Protein AF-A0A1B3JJ47-F1 (afdb_monomer_lite)

Structure (mmCIF, N/CA/C/O backbone):
data_AF-A0A1B3JJ47-F1
#
_entry.id   AF-A0A1B3JJ47-F1
#
loop_
_atom_site.group_PDB
_atom_site.id
_atom_site.type_symbol
_atom_site.label_atom_id
_atom_site.label_alt_id
_atom_site.label_comp_id
_atom_site.label_asym_id
_atom_site.label_entity_id
_atom_site.label_seq_id
_atom_site.pdbx_PDB_ins_code
_atom_site.Cartn_x
_atom_site.Cartn_y
_atom_site.Cartn_z
_atom_site.occupancy
_atom_site.B_iso_or_equiv
_atom_site.auth_seq_id
_atom_site.auth_comp_id
_atom_site.auth_asym_id
_atom_site.auth_atom_id
_atom_site.pdbx_PDB_model_num
ATOM 1 N N . MET A 1 1 ? 8.587 -2.201 9.346 1.00 53.47 1 MET A N 1
ATOM 2 C CA . MET A 1 1 ? 7.957 -1.364 8.301 1.00 53.47 1 MET A CA 1
ATOM 3 C C . MET A 1 1 ? 6.784 -0.548 8.852 1.00 53.47 1 MET A C 1
ATOM 5 O O . MET A 1 1 ? 6.665 0.605 8.468 1.00 53.47 1 MET A O 1
ATOM 9 N N . ASP A 1 2 ? 5.982 -1.059 9.797 1.00 58.62 2 ASP A N 1
ATOM 10 C CA . ASP A 1 2 ? 4.793 -0.343 10.315 1.00 58.62 2 ASP A CA 1
ATOM 11 C C . ASP A 1 2 ? 5.043 0.939 11.123 1.00 58.62 2 ASP A C 1
ATOM 13 O O . ASP A 1 2 ? 4.150 1.775 11.226 1.00 58.62 2 ASP A O 1
ATOM 17 N N . GLY A 1 3 ? 6.250 1.141 11.661 1.00 73.31 3 GLY A N 1
ATOM 18 C CA . GLY A 1 3 ? 6.572 2.361 12.412 1.00 73.31 3 GLY A CA 1
ATOM 19 C C . GLY A 1 3 ? 6.656 3.621 11.543 1.00 73.31 3 GLY A C 1
ATOM 20 O O . GLY A 1 3 ? 6.297 4.699 12.002 1.00 73.31 3 GLY A O 1
ATOM 21 N N . VAL A 1 4 ? 7.081 3.494 10.279 1.00 85.06 4 VAL A N 1
ATOM 22 C CA . VAL A 1 4 ? 7.320 4.653 9.395 1.00 85.06 4 VAL A CA 1
ATOM 23 C C . VAL A 1 4 ? 6.007 5.326 8.990 1.00 85.06 4 VAL A C 1
ATOM 25 O O . VAL A 1 4 ? 5.918 6.549 8.957 1.00 85.06 4 VAL A O 1
ATOM 28 N N . TYR A 1 5 ? 4.965 4.533 8.735 1.00 87.62 5 TYR A N 1
ATOM 29 C CA . TYR A 1 5 ? 3.653 5.034 8.319 1.00 87.62 5 TYR A CA 1
ATOM 30 C C . TYR A 1 5 ? 2.672 5.210 9.485 1.00 87.62 5 TYR A C 1
ATOM 32 O O . TYR A 1 5 ? 1.514 5.553 9.257 1.00 87.62 5 TYR A O 1
ATOM 40 N N . LEU A 1 6 ? 3.106 5.012 10.736 1.00 90.12 6 LEU A N 1
ATOM 41 C CA . LEU A 1 6 ? 2.228 5.053 11.910 1.00 90.12 6 LEU A CA 1
ATOM 42 C C . LEU A 1 6 ? 1.455 6.373 12.016 1.00 90.12 6 LEU A C 1
ATOM 44 O O . LEU A 1 6 ? 0.242 6.356 12.209 1.00 90.12 6 LEU A O 1
ATOM 48 N N . HIS A 1 7 ? 2.133 7.510 11.845 1.00 89.12 7 HIS A N 1
ATOM 49 C CA . HIS A 1 7 ? 1.487 8.824 11.898 1.00 89.12 7 HIS A CA 1
ATOM 50 C C . HIS A 1 7 ? 0.423 8.989 10.807 1.00 89.12 7 HIS A C 1
ATOM 52 O O . HIS A 1 7 ? -0.642 9.544 11.063 1.00 89.12 7 HIS A O 1
ATOM 58 N N . PHE A 1 8 ? 0.682 8.454 9.614 1.00 89.06 8 PHE A N 1
ATOM 59 C CA . PHE A 1 8 ? -0.258 8.501 8.499 1.00 89.06 8 PHE A CA 1
ATOM 60 C C . PHE A 1 8 ? -1.477 7.605 8.749 1.00 89.06 8 PHE A C 1
ATOM 62 O O . PHE A 1 8 ? -2.612 8.023 8.539 1.00 89.06 8 PHE A O 1
ATOM 69 N N . HIS A 1 9 ? -1.263 6.398 9.281 1.00 90.81 9 HIS A N 1
ATOM 70 C CA . HIS A 1 9 ? -2.357 5.512 9.673 1.00 90.81 9 HIS A CA 1
ATOM 71 C C . HIS A 1 9 ? -3.220 6.125 10.777 1.00 90.81 9 HIS A C 1
ATOM 73 O O . HIS A 1 9 ? -4.440 6.129 10.655 1.00 90.81 9 HIS A O 1
ATOM 79 N N . LYS A 1 10 ? -2.607 6.731 11.800 1.00 89.88 10 LYS A N 1
ATOM 80 C CA . LYS A 1 10 ? -3.342 7.372 12.898 1.00 89.88 10 LYS A CA 1
ATOM 81 C C . LYS A 1 10 ? -4.114 8.615 12.471 1.00 89.88 10 LYS A C 1
ATOM 83 O O . LYS A 1 10 ? -5.202 8.837 12.989 1.00 89.88 10 LYS A O 1
ATOM 88 N N . ALA A 1 11 ? -3.604 9.390 11.516 1.00 91.88 11 ALA A N 1
ATOM 89 C CA . ALA A 1 11 ? -4.354 10.506 10.945 1.00 91.88 11 ALA A CA 1
ATOM 90 C C . ALA A 1 11 ? -5.627 10.030 10.219 1.00 91.88 11 ALA A C 1
ATOM 92 O O . ALA A 1 11 ? -6.686 10.630 10.387 1.00 91.88 11 ALA A O 1
ATOM 93 N N . ASN A 1 12 ? -5.547 8.922 9.475 1.00 91.69 12 ASN A N 1
ATOM 94 C CA . ASN A 1 12 ? -6.706 8.336 8.794 1.00 91.69 12 ASN A CA 1
ATOM 95 C C . ASN A 1 12 ? -7.702 7.702 9.782 1.00 91.69 12 ASN A C 1
ATOM 97 O O . ASN A 1 12 ? -8.911 7.878 9.645 1.00 91.69 12 ASN A O 1
ATOM 101 N N . GLU A 1 13 ? -7.207 7.029 10.823 1.00 91.88 13 GLU A N 1
ATOM 102 C CA . GLU A 1 13 ? -8.052 6.531 11.918 1.00 91.88 13 GLU A CA 1
ATOM 103 C C . GLU A 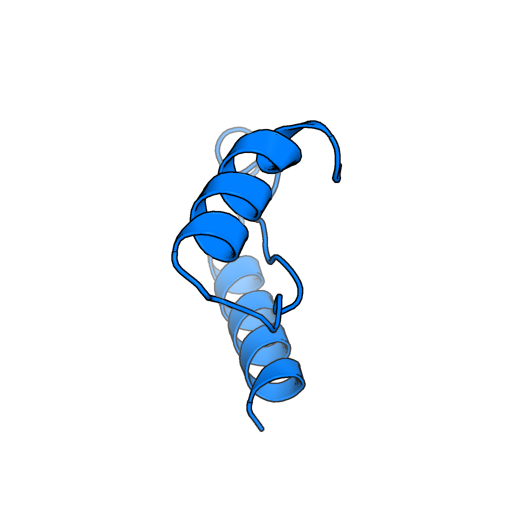1 13 ? -8.771 7.681 12.641 1.00 91.88 13 GLU A C 1
ATOM 105 O O . GLU A 1 13 ? -9.947 7.560 12.978 1.00 91.88 13 GLU A O 1
ATOM 110 N N . PHE A 1 14 ? -8.101 8.825 12.830 1.00 92.44 14 PHE A N 1
ATOM 111 C CA . PHE A 1 14 ? -8.677 9.995 13.496 1.00 92.44 14 PHE A CA 1
ATOM 112 C C . PHE A 1 14 ? -9.877 10.585 12.742 1.00 92.44 14 PHE A C 1
ATOM 114 O O . PHE A 1 14 ? -10.849 10.995 13.371 1.00 92.44 14 PHE A O 1
ATOM 121 N N . ILE A 1 15 ? -9.846 10.591 11.406 1.00 92.69 15 ILE A N 1
ATOM 122 C CA . ILE A 1 15 ? -10.975 11.046 10.572 1.00 92.69 15 ILE A CA 1
ATOM 123 C C . ILE A 1 15 ? -12.067 9.975 10.393 1.00 92.69 15 ILE A C 1
ATOM 125 O O . ILE A 1 15 ? -13.008 10.180 9.629 1.00 92.69 15 ILE A O 1
ATOM 129 N N . GLY A 1 16 ? -11.960 8.844 11.097 1.00 91.00 16 GLY A N 1
ATOM 130 C CA . GLY A 1 16 ? -12.982 7.801 11.135 1.00 91.00 16 GLY A CA 1
ATOM 131 C C . GLY A 1 16 ? -12.788 6.659 10.137 1.00 91.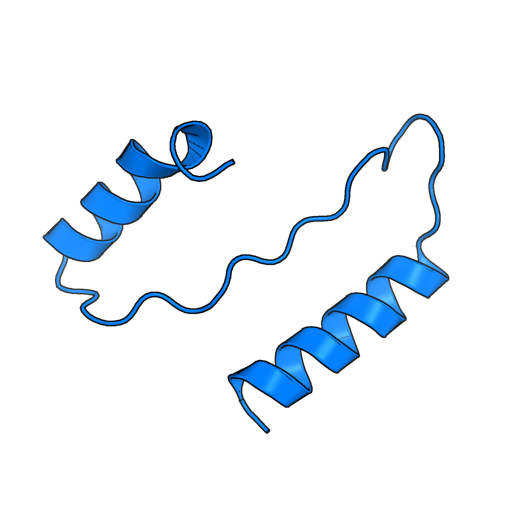00 16 GLY A C 1
ATOM 132 O O . GLY A 1 16 ? -13.710 5.863 9.964 1.00 91.00 16 GLY A O 1
ATOM 133 N N . MET A 1 17 ? -11.623 6.529 9.489 1.00 92.50 17 MET A N 1
ATOM 134 C CA . MET A 1 17 ? -11.318 5.325 8.704 1.00 92.50 17 MET A CA 1
ATOM 135 C C . MET A 1 17 ? -10.981 4.172 9.656 1.00 92.50 17 MET A C 1
ATOM 137 O O . MET A 1 17 ? -9.909 4.141 10.255 1.00 92.50 17 MET A O 1
ATOM 141 N N . THR A 1 18 ? -11.913 3.234 9.820 1.00 81.81 18 THR A N 1
ATOM 142 C CA . THR A 1 18 ? -11.812 2.156 10.817 1.00 81.81 18 THR A CA 1
ATOM 143 C C . THR A 1 18 ? -11.042 0.936 10.327 1.00 81.81 18 THR A C 1
ATOM 145 O O . THR A 1 18 ? -10.404 0.255 11.127 1.00 81.81 18 THR A O 1
ATOM 148 N N . GLU A 1 19 ? -11.081 0.653 9.026 1.00 84.62 19 GLU A N 1
ATOM 149 C CA . GLU A 1 19 ? -10.447 -0.526 8.444 1.00 84.62 19 GLU A CA 1
ATOM 150 C C . GLU A 1 19 ? -9.205 -0.144 7.636 1.00 84.62 19 GLU A C 1
ATOM 152 O O . GLU A 1 19 ? -9.257 0.636 6.682 1.00 84.62 19 GLU A O 1
ATOM 157 N N . ARG A 1 20 ? -8.061 -0.714 8.025 1.00 87.12 20 ARG A N 1
ATOM 158 C CA . ARG A 1 20 ? -6.797 -0.556 7.308 1.00 87.12 20 ARG A CA 1
ATOM 159 C C . ARG A 1 20 ? -6.600 -1.733 6.362 1.00 87.12 20 ARG A C 1
ATOM 161 O O . ARG A 1 20 ? -6.377 -2.858 6.802 1.00 87.12 20 ARG A O 1
ATOM 168 N N . LEU A 1 21 ? -6.571 -1.440 5.068 1.00 90.69 21 LEU A N 1
ATOM 169 C CA . LEU A 1 21 ? -6.181 -2.418 4.058 1.00 90.69 21 LEU A CA 1
ATOM 170 C C . LEU A 1 21 ? -4.663 -2.687 4.100 1.00 90.69 21 LEU A C 1
ATOM 172 O O . LEU A 1 21 ? -3.891 -1.802 4.498 1.00 90.69 21 LEU A O 1
ATOM 176 N N . PRO A 1 22 ? -4.205 -3.887 3.691 1.00 91.31 22 PRO A N 1
ATOM 177 C CA . PRO A 1 22 ? -2.783 -4.204 3.633 1.00 91.31 22 PRO A CA 1
ATOM 178 C C . PRO A 1 22 ? -2.023 -3.214 2.740 1.00 91.31 22 PRO A C 1
ATOM 180 O O . PRO A 1 22 ? -2.417 -2.956 1.609 1.00 91.31 22 PRO A O 1
ATOM 183 N N . THR A 1 23 ? -0.914 -2.661 3.234 1.00 91.31 23 THR A N 1
ATOM 184 C CA . THR A 1 23 ? -0.101 -1.708 2.465 1.00 91.31 23 THR A CA 1
ATOM 185 C C . THR A 1 23 ? 0.685 -2.432 1.366 1.00 91.31 23 THR A C 1
ATOM 187 O O . THR A 1 23 ? 1.365 -3.420 1.641 1.00 91.31 23 THR A O 1
ATOM 190 N N . PHE A 1 24 ? 0.656 -1.907 0.139 1.00 93.25 24 PHE A N 1
ATOM 191 C CA . PHE A 1 24 ? 1.528 -2.328 -0.962 1.00 93.25 24 PHE A CA 1
ATOM 192 C C . PHE A 1 24 ? 2.641 -1.299 -1.197 1.00 93.25 24 PHE A C 1
ATOM 194 O O . PHE A 1 24 ? 2.386 -0.096 -1.182 1.00 93.25 24 PHE A O 1
ATOM 201 N N . ILE A 1 25 ? 3.874 -1.762 -1.418 1.00 93.38 25 ILE A N 1
ATOM 202 C CA . ILE A 1 25 ? 5.030 -0.900 -1.696 1.00 93.38 25 ILE A CA 1
ATOM 203 C C . ILE A 1 25 ? 6.022 -1.600 -2.630 1.00 93.38 25 ILE A C 1
ATOM 205 O O . ILE A 1 25 ? 6.326 -2.780 -2.453 1.00 93.38 25 ILE A O 1
ATOM 209 N N . CYS A 1 26 ? 6.565 -0.854 -3.593 1.00 93.12 26 CYS A N 1
ATOM 210 C CA . CYS A 1 26 ? 7.665 -1.302 -4.444 1.00 93.12 26 CYS A CA 1
ATOM 211 C C . CYS A 1 26 ? 8.995 -0.780 -3.891 1.00 93.12 26 CYS A C 1
ATOM 213 O O . CYS A 1 26 ? 9.165 0.428 -3.723 1.00 93.12 26 CYS A O 1
ATOM 215 N N . ASN A 1 27 ? 9.942 -1.682 -3.630 1.00 92.19 27 ASN A N 1
ATOM 216 C CA . ASN A 1 27 ? 11.285 -1.331 -3.160 1.00 92.19 27 ASN A CA 1
ATOM 217 C C . ASN A 1 27 ? 12.285 -1.295 -4.326 1.00 92.19 27 ASN A C 1
ATOM 219 O O . ASN A 1 27 ? 12.061 -1.922 -5.362 1.00 92.19 27 ASN A O 1
ATOM 223 N N . ASP A 1 28 ? 13.378 -0.550 -4.141 1.00 90.69 28 ASP A N 1
ATOM 224 C CA . ASP A 1 28 ? 14.503 -0.435 -5.086 1.00 90.69 28 ASP A CA 1
ATOM 225 C C . ASP A 1 28 ? 14.154 0.070 -6.497 1.00 90.69 28 ASP A C 1
ATOM 227 O O . ASP A 1 28 ? 14.898 -0.140 -7.453 1.00 90.69 28 ASP A O 1
ATOM 231 N N . VAL A 1 29 ? 13.086 0.864 -6.612 1.00 90.62 29 VAL A N 1
ATOM 232 C CA . VAL A 1 29 ? 12.560 1.389 -7.887 1.00 90.62 29 VAL A CA 1
ATOM 233 C C . VAL A 1 29 ? 13.535 2.259 -8.698 1.00 90.62 29 VAL A C 1
ATOM 235 O O . VAL A 1 29 ? 13.307 2.470 -9.882 1.00 90.62 29 VAL A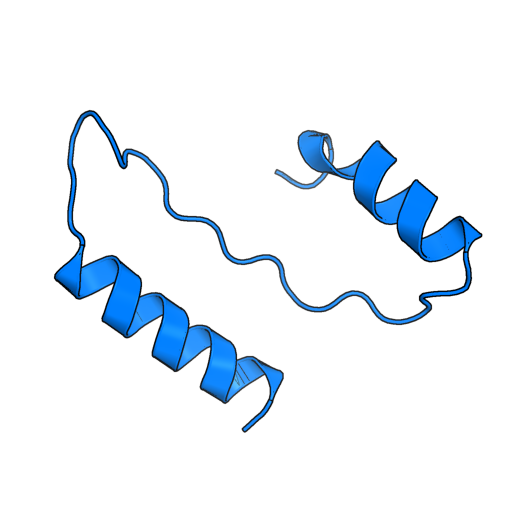 O 1
ATOM 238 N N . ILE A 1 30 ? 14.612 2.771 -8.089 1.00 89.12 30 ILE A N 1
ATOM 239 C CA . ILE A 1 30 ? 15.639 3.578 -8.779 1.00 89.12 30 ILE A CA 1
ATOM 240 C C . ILE A 1 30 ? 16.855 2.726 -9.155 1.00 89.12 30 ILE A C 1
ATOM 242 O O . ILE A 1 30 ? 17.356 2.815 -10.271 1.00 89.12 30 ILE A O 1
ATOM 246 N N . LYS A 1 31 ? 17.355 1.916 -8.215 1.00 93.50 31 LYS A N 1
ATOM 247 C CA . LYS A 1 31 ? 18.591 1.139 -8.399 1.00 93.50 31 LYS A CA 1
ATOM 248 C C . LYS A 1 31 ? 18.359 -0.141 -9.201 1.00 93.50 31 LYS A C 1
ATOM 250 O O . LYS A 1 31 ? 19.290 -0.661 -9.808 1.00 93.50 31 LYS A O 1
ATOM 255 N N . SER A 1 32 ? 17.140 -0.668 -9.189 1.00 91.38 32 SER A N 1
ATOM 256 C CA . SER A 1 32 ? 16.757 -1.898 -9.882 1.00 91.38 32 SER A CA 1
ATOM 257 C C . SER A 1 32 ? 15.284 -1.818 -10.304 1.00 91.38 32 SER A C 1
ATOM 259 O O . SER A 1 32 ? 14.435 -2.481 -9.709 1.00 91.38 32 SER A O 1
ATOM 261 N N . PRO A 1 33 ? 14.959 -0.974 -11.303 1.00 90.69 33 PRO A N 1
ATOM 262 C CA . PRO A 1 33 ? 13.586 -0.790 -11.756 1.00 90.69 33 PRO A CA 1
ATOM 263 C C . PRO A 1 33 ? 13.063 -2.039 -12.477 1.00 90.69 33 PRO A C 1
ATOM 265 O O . PRO A 1 33 ? 13.598 -2.430 -13.512 1.00 90.69 33 PRO A O 1
ATOM 268 N N . ASP A 1 34 ? 11.970 -2.616 -11.975 1.00 92.88 34 ASP A N 1
ATOM 269 C CA . ASP A 1 34 ? 11.247 -3.715 -12.632 1.00 92.88 34 ASP A CA 1
ATOM 270 C C . ASP A 1 34 ? 9.741 -3.418 -12.706 1.00 92.88 34 ASP A C 1
ATOM 272 O O . ASP A 1 34 ? 8.910 -3.939 -11.959 1.00 92.88 34 ASP A O 1
ATOM 276 N N . VAL A 1 35 ? 9.392 -2.513 -13.621 1.00 91.56 35 VAL A N 1
ATOM 277 C CA . VAL A 1 35 ? 8.014 -2.040 -13.819 1.00 91.56 35 VAL A CA 1
ATOM 278 C C . VAL A 1 35 ? 7.037 -3.170 -14.179 1.00 91.56 35 VAL A C 1
ATOM 280 O O . VAL A 1 35 ? 5.954 -3.200 -13.588 1.00 91.56 35 VAL A O 1
ATOM 283 N N . PRO A 1 36 ? 7.360 -4.115 -15.089 1.00 94.69 36 PRO A N 1
ATOM 284 C CA . PRO A 1 36 ? 6.460 -5.225 -15.401 1.00 94.69 36 PRO A CA 1
ATOM 285 C C . PRO A 1 36 ? 6.102 -6.063 -14.173 1.00 94.69 36 PRO A C 1
ATOM 287 O O . PRO A 1 36 ? 4.927 -6.384 -13.972 1.00 94.69 36 PRO A O 1
ATOM 290 N N . LYS A 1 37 ? 7.089 -6.358 -13.319 1.00 93.88 37 LYS A N 1
ATOM 291 C CA . LYS A 1 37 ? 6.862 -7.076 -12.066 1.00 93.88 37 LYS A CA 1
ATOM 292 C C . LYS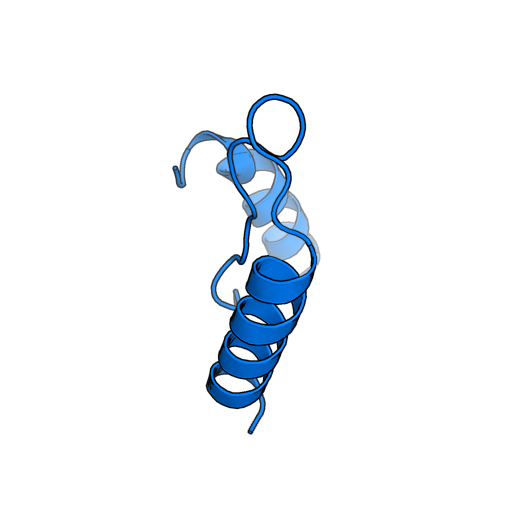 A 1 37 ? 5.969 -6.288 -11.116 1.00 93.88 37 LYS A C 1
ATOM 294 O O . LYS A 1 37 ? 5.000 -6.840 -10.609 1.00 93.88 37 LYS A O 1
ATOM 299 N N . TYR A 1 38 ? 6.225 -4.993 -10.929 1.00 95.00 38 TYR A N 1
ATOM 300 C CA . TYR A 1 38 ? 5.402 -4.161 -10.045 1.00 95.00 38 TYR A CA 1
ATOM 301 C C . TYR A 1 38 ? 3.938 -4.107 -10.487 1.00 95.00 38 TYR A C 1
ATOM 303 O O . TYR A 1 38 ? 3.042 -4.134 -9.647 1.00 95.00 38 TYR A O 1
ATOM 311 N N . ILE A 1 39 ? 3.679 -4.074 -11.797 1.00 95.44 39 ILE A N 1
ATOM 312 C CA . ILE A 1 39 ? 2.315 -4.114 -12.334 1.00 95.44 39 ILE A CA 1
ATOM 313 C C . ILE A 1 39 ? 1.648 -5.460 -12.026 1.00 95.44 39 ILE A C 1
ATOM 315 O O . ILE A 1 39 ? 0.480 -5.482 -11.634 1.00 95.44 39 ILE A O 1
ATOM 319 N N . ALA A 1 40 ? 2.359 -6.576 -12.204 1.00 96.06 40 ALA A N 1
ATOM 320 C CA . ALA A 1 40 ? 1.832 -7.905 -11.901 1.00 96.06 40 ALA A CA 1
ATOM 321 C C . ALA A 1 40 ? 1.551 -8.078 -10.397 1.00 96.06 40 ALA A C 1
ATOM 323 O O . ALA A 1 40 ? 0.451 -8.486 -10.021 1.00 96.06 40 ALA A O 1
ATOM 324 N N . ASP A 1 41 ? 2.503 -7.685 -9.551 1.00 95.06 41 ASP A N 1
ATOM 325 C CA . ASP A 1 41 ? 2.402 -7.773 -8.093 1.00 95.06 41 ASP A CA 1
ATOM 326 C C . ASP A 1 41 ? 1.275 -6.881 -7.558 1.00 95.06 41 ASP A C 1
ATOM 328 O O . ASP A 1 41 ? 0.499 -7.304 -6.699 1.00 95.06 41 ASP A O 1
ATOM 332 N N . TYR A 1 42 ? 1.118 -5.672 -8.107 1.00 95.44 42 TYR A N 1
ATOM 333 C CA . TYR A 1 42 ? 0.041 -4.770 -7.709 1.00 95.44 42 TYR A CA 1
ATOM 334 C C . TYR A 1 42 ? -1.336 -5.303 -8.119 1.00 95.44 42 TYR A C 1
ATOM 336 O O . TYR A 1 42 ? -2.270 -5.261 -7.322 1.00 95.44 42 TYR A O 1
ATOM 344 N N . LYS A 1 43 ? -1.473 -5.880 -9.321 1.00 96.12 43 LYS A N 1
ATOM 345 C CA . LYS A 1 43 ? -2.723 -6.538 -9.742 1.00 96.12 43 LYS A CA 1
ATOM 346 C C . LYS A 1 43 ? -3.081 -7.709 -8.829 1.00 96.12 43 LYS A C 1
ATOM 348 O O . LYS A 1 43 ? -4.230 -7.827 -8.415 1.00 96.12 43 LYS A O 1
ATOM 353 N N . ALA A 1 44 ? -2.106 -8.551 -8.488 1.00 95.56 44 ALA A N 1
ATOM 354 C CA . ALA A 1 44 ? -2.314 -9.661 -7.563 1.00 95.56 44 ALA A CA 1
ATOM 355 C C . ALA A 1 44 ? -2.713 -9.169 -6.161 1.00 95.56 44 ALA A C 1
ATOM 357 O O . ALA A 1 44 ? -3.607 -9.738 -5.536 1.00 95.56 44 ALA A O 1
ATOM 358 N N . HIS A 1 45 ? -2.096 -8.084 -5.688 1.00 95.31 45 HIS A N 1
ATOM 359 C CA . HIS A 1 45 ? -2.453 -7.443 -4.428 1.00 95.31 45 HIS A CA 1
ATOM 360 C C . HIS A 1 45 ? -3.893 -6.915 -4.439 1.00 95.31 45 HIS A C 1
ATOM 362 O O . HIS A 1 45 ? -4.656 -7.234 -3.532 1.00 95.31 45 HIS A O 1
ATOM 368 N N . LEU A 1 46 ? -4.290 -6.173 -5.475 1.00 95.94 46 LEU A N 1
ATOM 369 C CA . LEU A 1 46 ? -5.655 -5.660 -5.603 1.00 95.94 46 LEU A CA 1
ATOM 370 C C . LEU A 1 46 ? -6.687 -6.790 -5.652 1.00 95.94 46 LEU A C 1
ATOM 372 O O . LEU A 1 46 ? -7.683 -6.716 -4.941 1.00 95.94 46 LEU A O 1
ATOM 376 N N . ASN A 1 47 ? -6.419 -7.859 -6.408 1.00 95.81 47 ASN A N 1
ATOM 377 C CA . ASN A 1 47 ? -7.291 -9.035 -6.443 1.00 95.81 47 ASN A CA 1
ATOM 378 C C . ASN A 1 47 ? -7.412 -9.709 -5.072 1.00 95.81 47 ASN A C 1
ATOM 380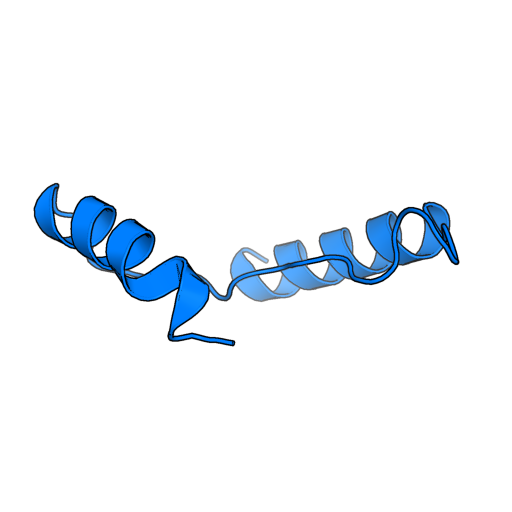 O O . ASN A 1 47 ? -8.466 -10.222 -4.743 1.00 95.81 47 ASN A O 1
ATOM 384 N N . ARG A 1 48 ? -6.354 -9.716 -4.256 1.00 93.88 48 ARG A N 1
ATOM 385 C CA . ARG A 1 48 ? -6.407 -10.285 -2.903 1.00 93.88 48 ARG A CA 1
ATOM 386 C C . ARG A 1 48 ? -7.182 -9.407 -1.916 1.00 93.88 48 ARG A C 1
ATOM 388 O O . ARG A 1 48 ? -7.718 -9.928 -0.943 1.00 93.88 48 ARG A O 1
ATOM 395 N N . VAL A 1 49 ? -7.147 -8.090 -2.102 1.00 93.31 49 VAL A N 1
ATOM 396 C CA . VAL A 1 49 ? -7.755 -7.121 -1.179 1.00 93.31 49 VAL A CA 1
ATOM 397 C C . VAL A 1 49 ? -9.222 -6.850 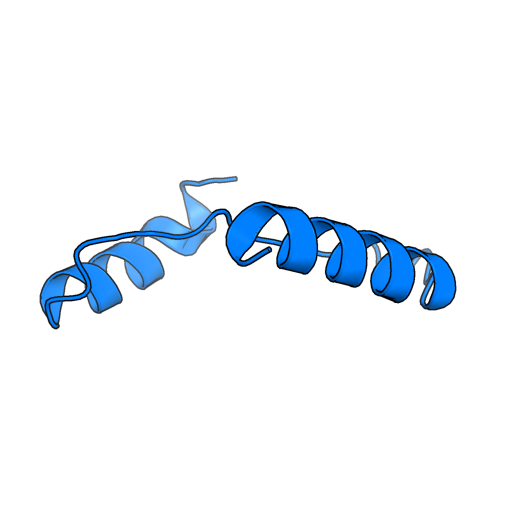-1.522 1.00 93.31 49 VAL A C 1
ATOM 399 O O . VAL A 1 49 ? -10.013 -6.627 -0.612 1.00 93.31 49 VAL A O 1
ATOM 402 N N . PHE A 1 50 ? -9.585 -6.871 -2.808 1.00 92.50 50 PHE A N 1
ATOM 403 C CA . PHE A 1 50 ? -10.908 -6.464 -3.297 1.00 92.50 50 PHE A CA 1
ATOM 404 C C . PHE A 1 50 ? -11.621 -7.492 -4.188 1.00 92.50 50 PHE A C 1
ATOM 406 O O . PHE A 1 50 ? -12.783 -7.266 -4.525 1.00 92.50 50 PHE A O 1
ATOM 413 N N . GLY A 1 51 ? -10.931 -8.544 -4.637 1.00 81.25 51 GLY A N 1
ATOM 414 C CA . GLY A 1 51 ? -11.512 -9.621 -5.450 1.00 81.25 51 GLY A CA 1
ATOM 415 C C . GLY A 1 51 ? -12.100 -10.727 -4.591 1.00 81.25 51 GLY A C 1
ATOM 416 O O . GLY A 1 51 ? -13.066 -11.353 -5.077 1.00 81.25 51 GLY A O 1
#

Sequence (51 aa):
MDGVYLHFHKANEFIGMTERLPTFICNDVIKSPDVPKYIADYKAHLNRVFG

pLDDT: mean 89.91, std 8.03, range [53.47, 96.12]

Radius of gyration: 13.73 Å; chains: 1; bounding box: 32×21×29 Å

Foldseek 3Di:
DCVVCVVVVVVCVVVPPPDDFDDDDDPPCPVDNDPVVSVVVVVVSCVVRPD

Secondary structure (DSSP, 8-state):
-TTTTHHHHHHHHHTT---PPPP-----TTTS--HHHHHHHHHHHHHHHH-